Protein AF-A0A534QKX8-F1 (afdb_monomer_lite)

Foldseek 3Di:
DDPPPPDPPPVCPPVCPWLVNLLVVLVVLVVVCVVVVHDLVLLVVLQVQLVVCVVVVNGVSNVVSSVRSVVSRPPPDD

pLDDT: mean 80.79, std 17.46, range [37.91, 97.0]

Sequence (78 aa):
MTALVLGLALAVPAWAQTAVELKKELLPKIKKAQADGKDLGVAAKEYEEGDKAMKDGLQEEAVDHFKKAKAAMPADAK

Radius of gyration: 16.14 Å; chains: 1; bounding box: 49×34×36 Å

Structure (mmCIF, N/CA/C/O backbone):
data_AF-A0A534QKX8-F1
#
_entry.id   AF-A0A534QKX8-F1
#
loop_
_atom_site.group_PDB
_atom_site.id
_atom_site.type_symbol
_atom_site.label_atom_id
_atom_site.label_alt_id
_atom_site.label_comp_id
_atom_site.label_asym_id
_atom_site.label_entity_id
_atom_site.label_seq_id
_atom_site.pdbx_PDB_ins_code
_atom_site.Cartn_x
_atom_site.Cartn_y
_atom_site.Cartn_z
_atom_site.occupancy
_atom_site.B_iso_or_equiv
_atom_site.auth_seq_id
_atom_site.auth_comp_id
_atom_site.auth_asym_id
_atom_site.auth_atom_id
_atom_site.pdbx_PDB_model_num
ATOM 1 N N . MET A 1 1 ? 35.652 -29.367 -8.932 1.00 41.66 1 MET A N 1
ATOM 2 C CA . MET A 1 1 ? 35.343 -28.091 -9.613 1.00 41.66 1 MET A CA 1
ATOM 3 C C . MET A 1 1 ? 34.474 -27.273 -8.675 1.00 41.66 1 MET A C 1
ATOM 5 O O . MET A 1 1 ? 33.299 -27.568 -8.517 1.00 41.66 1 MET A O 1
ATOM 9 N N . THR A 1 2 ? 35.087 -26.339 -7.955 1.00 47.34 2 THR A N 1
ATOM 10 C CA . THR A 1 2 ? 34.421 -25.476 -6.974 1.00 47.34 2 THR A CA 1
ATOM 11 C C . THR A 1 2 ? 33.753 -24.343 -7.743 1.00 47.34 2 THR A C 1
ATOM 13 O O . THR A 1 2 ? 34.428 -23.416 -8.183 1.00 47.34 2 THR A O 1
ATOM 16 N N . ALA A 1 3 ? 32.447 -24.449 -7.987 1.00 53.41 3 ALA A N 1
ATOM 17 C CA . ALA A 1 3 ? 31.685 -23.367 -8.594 1.00 53.41 3 ALA A CA 1
ATOM 18 C C . ALA A 1 3 ? 31.485 -22.268 -7.543 1.00 53.41 3 ALA A C 1
ATOM 20 O O . ALA A 1 3 ? 30.570 -22.317 -6.723 1.00 53.41 3 ALA A O 1
ATOM 21 N N . LEU A 1 4 ? 32.402 -21.300 -7.555 1.00 50.34 4 LEU A N 1
ATOM 22 C CA . LEU A 1 4 ? 32.209 -19.983 -6.968 1.00 50.34 4 LEU A CA 1
ATOM 23 C C . LEU A 1 4 ? 30.970 -19.363 -7.633 1.00 50.34 4 LEU A C 1
ATOM 25 O O . LEU A 1 4 ? 31.045 -18.845 -8.746 1.00 50.34 4 LEU A O 1
ATOM 29 N N . VAL A 1 5 ? 29.822 -19.418 -6.961 1.00 57.81 5 VAL A N 1
ATOM 30 C CA . VAL A 1 5 ? 28.716 -18.503 -7.252 1.00 57.81 5 VAL A CA 1
ATOM 31 C C . VAL A 1 5 ? 29.149 -17.158 -6.679 1.00 57.81 5 VAL A C 1
ATOM 33 O O . VAL A 1 5 ? 28.903 -16.840 -5.518 1.00 57.81 5 VAL A O 1
ATOM 36 N N . LEU A 1 6 ? 29.917 -16.416 -7.480 1.00 50.84 6 LEU A N 1
ATOM 37 C CA . LEU A 1 6 ? 30.220 -15.017 -7.225 1.00 50.84 6 LEU A CA 1
ATOM 38 C C . LEU A 1 6 ? 28.891 -14.267 -7.147 1.00 50.84 6 LEU A C 1
ATOM 40 O O . LEU A 1 6 ? 28.111 -14.247 -8.099 1.00 50.84 6 LEU A O 1
ATOM 44 N N . GLY A 1 7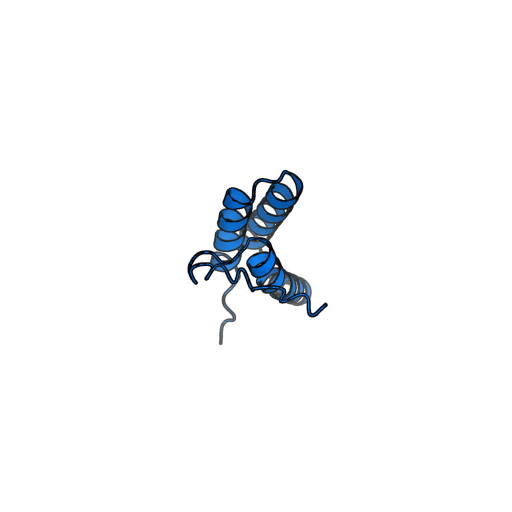 ? 28.641 -13.696 -5.972 1.00 57.31 7 GLY A N 1
ATOM 45 C CA . GLY A 1 7 ? 27.476 -12.885 -5.696 1.00 57.31 7 GLY A CA 1
ATOM 46 C C . GLY A 1 7 ? 27.372 -11.711 -6.657 1.00 57.31 7 GLY A C 1
ATOM 47 O O . GLY A 1 7 ? 28.315 -10.945 -6.837 1.00 57.31 7 GLY A O 1
ATOM 48 N N . LEU A 1 8 ? 26.173 -11.532 -7.196 1.00 46.56 8 LEU A N 1
ATOM 49 C CA . LEU A 1 8 ? 25.704 -10.229 -7.622 1.00 46.56 8 LEU A CA 1
ATOM 50 C C . LEU A 1 8 ? 24.734 -9.736 -6.548 1.00 46.56 8 LEU A C 1
ATOM 52 O O . LEU A 1 8 ? 23.519 -9.721 -6.728 1.00 46.56 8 LEU A O 1
ATOM 56 N N . ALA A 1 9 ? 25.283 -9.375 -5.388 1.00 56.25 9 ALA A N 1
ATOM 57 C CA . ALA A 1 9 ? 24.581 -8.493 -4.472 1.00 56.25 9 ALA A CA 1
ATOM 58 C C . ALA A 1 9 ? 24.582 -7.109 -5.129 1.00 56.25 9 ALA A C 1
ATOM 60 O O . ALA A 1 9 ? 25.452 -6.282 -4.863 1.00 56.25 9 ALA A O 1
ATOM 61 N N . LEU A 1 10 ? 23.640 -6.877 -6.050 1.00 54.12 10 LEU A N 1
ATOM 62 C CA . LEU A 1 10 ? 23.251 -5.516 -6.381 1.00 54.12 10 LEU A CA 1
ATOM 63 C C . LEU A 1 10 ? 22.845 -4.906 -5.045 1.00 54.12 10 LEU A C 1
ATOM 65 O O . LEU A 1 10 ? 21.881 -5.362 -4.431 1.00 54.12 10 LEU A O 1
ATOM 69 N N . ALA A 1 11 ? 23.632 -3.952 -4.551 1.00 54.53 11 ALA A N 1
ATOM 70 C CA . ALA A 1 11 ? 23.220 -3.105 -3.451 1.00 54.53 11 ALA A CA 1
ATOM 71 C C . ALA A 1 11 ? 22.000 -2.340 -3.960 1.00 54.53 11 ALA A C 1
ATOM 73 O O . ALA A 1 11 ? 22.135 -1.271 -4.552 1.00 54.53 11 ALA A O 1
ATOM 74 N N . VAL A 1 12 ? 20.821 -2.956 -3.832 1.00 53.91 12 VAL A N 1
ATOM 75 C CA . VAL A 1 12 ? 19.553 -2.320 -4.144 1.00 53.91 12 VAL A CA 1
ATOM 76 C C . VAL A 1 12 ? 19.533 -1.114 -3.219 1.00 53.91 12 VAL A C 1
ATOM 78 O O . VAL A 1 12 ? 19.658 -1.291 -2.001 1.00 53.91 12 VAL A O 1
ATOM 81 N N . PRO A 1 13 ? 19.520 0.110 -3.761 1.00 53.84 13 PRO A N 1
ATOM 82 C CA . PRO A 1 13 ? 19.522 1.279 -2.917 1.00 53.84 13 PRO A CA 1
ATOM 83 C C . PRO A 1 13 ? 18.396 1.155 -1.885 1.00 53.84 13 PRO A C 1
ATOM 85 O O . PRO A 1 13 ? 17.295 0.751 -2.242 1.00 53.84 13 PRO A O 1
ATOM 88 N N . ALA A 1 14 ? 18.629 1.522 -0.622 1.00 53.28 14 ALA A N 1
ATOM 89 C CA . ALA A 1 14 ? 17.613 1.413 0.437 1.00 53.28 14 ALA A CA 1
ATOM 90 C C . ALA A 1 14 ? 16.302 2.185 0.133 1.00 53.28 14 ALA A C 1
ATOM 92 O O . ALA A 1 14 ? 15.297 1.995 0.813 1.00 53.28 14 ALA A O 1
ATOM 93 N N . TRP A 1 15 ? 16.305 3.051 -0.890 1.00 51.88 15 TRP A N 1
ATOM 94 C CA . TRP A 1 15 ? 15.141 3.775 -1.412 1.00 51.88 15 TRP A CA 1
ATOM 95 C C . TRP A 1 15 ? 14.313 2.994 -2.452 1.00 51.88 15 TRP A C 1
ATOM 97 O O . TRP A 1 15 ? 13.185 3.388 -2.756 1.00 51.88 15 TRP A O 1
ATOM 107 N N . ALA A 1 16 ? 14.825 1.869 -2.949 1.00 54.34 16 ALA A N 1
ATOM 108 C CA . ALA A 1 16 ? 14.138 0.937 -3.832 1.00 54.34 16 ALA A CA 1
ATOM 109 C C . ALA A 1 16 ? 13.656 -0.286 -3.035 1.00 54.34 16 ALA A C 1
ATOM 111 O O . ALA A 1 16 ? 14.057 -1.417 -3.303 1.00 54.34 16 ALA A O 1
ATOM 112 N N . GLN A 1 17 ? 12.790 -0.067 -2.034 1.00 66.06 17 GLN A N 1
ATOM 113 C CA . GLN A 1 17 ? 11.973 -1.172 -1.525 1.00 66.06 17 GLN A CA 1
ATOM 114 C C . GLN A 1 17 ? 11.178 -1.738 -2.700 1.00 66.06 17 GLN A C 1
ATOM 116 O O . GLN A 1 17 ? 10.441 -1.010 -3.371 1.00 66.06 17 GLN A O 1
ATOM 121 N N . THR A 1 18 ? 11.334 -3.032 -2.951 1.00 83.44 18 THR A N 1
ATOM 122 C CA . THR A 1 18 ? 10.621 -3.687 -4.047 1.00 83.44 18 THR A CA 1
ATOM 123 C C . THR A 1 18 ? 9.121 -3.733 -3.747 1.00 83.44 18 THR A C 1
ATOM 125 O O . THR A 1 18 ? 8.704 -3.806 -2.585 1.00 83.44 18 THR A O 1
ATOM 128 N N . ALA A 1 19 ? 8.280 -3.746 -4.785 1.00 87.31 19 ALA A N 1
ATOM 129 C CA . ALA A 1 19 ? 6.832 -3.895 -4.623 1.00 87.31 19 ALA A CA 1
ATOM 130 C C . ALA A 1 19 ? 6.470 -5.148 -3.795 1.00 87.31 19 ALA A C 1
ATOM 132 O O . ALA A 1 19 ? 5.548 -5.124 -2.981 1.00 87.31 19 ALA A O 1
ATOM 133 N N . VAL A 1 20 ? 7.255 -6.226 -3.923 1.00 88.62 20 VAL A N 1
ATOM 134 C CA . VAL A 1 20 ? 7.119 -7.457 -3.125 1.00 88.62 20 VAL A CA 1
ATOM 135 C C . VAL A 1 20 ? 7.342 -7.206 -1.632 1.00 88.62 20 VAL A C 1
ATOM 137 O O . VAL A 1 20 ? 6.584 -7.722 -0.808 1.00 88.62 20 VAL A O 1
ATOM 140 N N . GLU A 1 21 ? 8.371 -6.446 -1.259 1.00 90.62 21 GLU A N 1
ATOM 141 C CA . GLU A 1 21 ? 8.655 -6.126 0.144 1.00 90.62 21 GLU A CA 1
ATOM 142 C C . GLU A 1 21 ? 7.579 -5.229 0.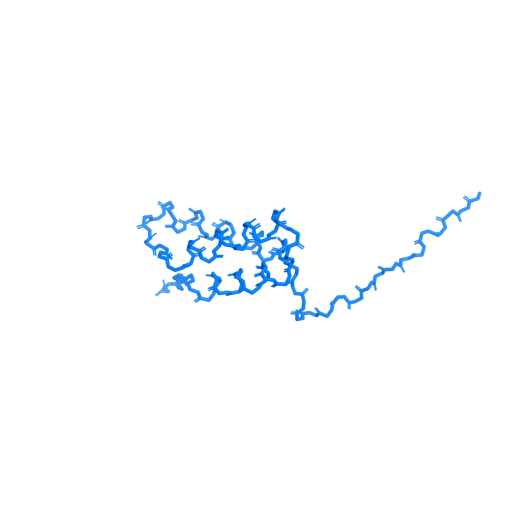746 1.00 90.62 21 GLU A C 1
ATOM 144 O O . GLU A 1 21 ? 7.074 -5.533 1.828 1.00 90.62 21 GLU A O 1
ATOM 149 N N . LEU A 1 22 ? 7.165 -4.184 0.024 1.00 91.12 22 LEU A N 1
ATOM 150 C CA . LEU A 1 22 ? 6.078 -3.312 0.468 1.00 91.12 22 LEU A CA 1
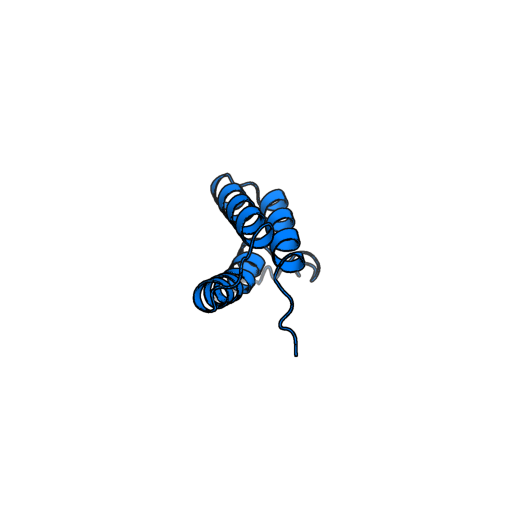ATOM 151 C C . LEU A 1 22 ? 4.783 -4.103 0.652 1.00 91.12 22 LEU A C 1
ATOM 153 O O . LEU A 1 22 ? 4.136 -3.987 1.692 1.00 91.12 22 LEU A O 1
ATOM 157 N N . LYS A 1 23 ? 4.443 -4.983 -0.297 1.00 91.44 23 LYS A N 1
ATOM 158 C CA . LYS A 1 23 ? 3.278 -5.866 -0.196 1.00 91.44 23 LYS A CA 1
ATOM 159 C C . LYS A 1 23 ? 3.338 -6.765 1.040 1.00 91.44 23 LYS A C 1
ATOM 161 O O . LYS A 1 23 ? 2.329 -6.904 1.733 1.00 91.44 23 LYS A O 1
ATOM 166 N N . LYS A 1 24 ? 4.496 -7.377 1.321 1.00 91.81 24 LYS A N 1
ATOM 167 C CA . LYS A 1 24 ? 4.713 -8.222 2.510 1.00 91.81 24 LYS A CA 1
ATOM 168 C C . LYS A 1 24 ? 4.591 -7.433 3.813 1.00 91.81 24 LYS A C 1
ATOM 170 O O . LYS A 1 24 ? 4.097 -7.981 4.792 1.00 91.81 24 LYS A O 1
ATOM 175 N N . GLU A 1 25 ? 5.010 -6.171 3.827 1.00 90.38 25 GLU A N 1
ATOM 176 C CA . GLU A 1 25 ? 4.883 -5.289 4.992 1.00 90.38 25 GLU A CA 1
ATOM 177 C C . GLU A 1 25 ? 3.433 -4.821 5.212 1.00 90.38 25 GLU A C 1
ATOM 179 O O . GLU A 1 25 ? 2.958 -4.755 6.346 1.00 90.38 25 GLU A O 1
ATOM 184 N N . LEU A 1 26 ? 2.725 -4.497 4.127 1.00 90.81 26 LEU A N 1
ATOM 185 C CA . LEU A 1 26 ? 1.367 -3.951 4.146 1.00 90.81 26 LEU A CA 1
ATOM 186 C C . LEU A 1 26 ? 0.299 -4.993 4.436 1.00 90.81 26 LEU A C 1
ATOM 188 O O . LEU A 1 26 ? -0.601 -4.730 5.230 1.00 9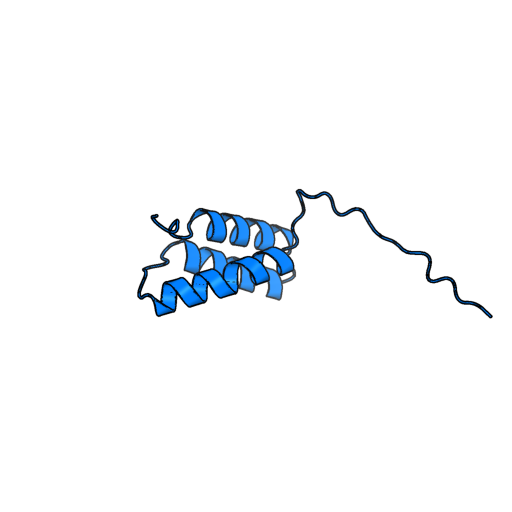0.81 26 LEU A O 1
ATOM 192 N N . LEU A 1 27 ? 0.392 -6.172 3.814 1.00 92.12 27 LEU A N 1
ATOM 193 C CA . LEU A 1 27 ? -0.660 -7.186 3.882 1.00 92.12 27 LEU A CA 1
ATOM 194 C C . LEU A 1 27 ? -1.052 -7.553 5.326 1.00 92.12 27 LEU A C 1
ATOM 196 O O . LEU A 1 27 ? -2.249 -7.582 5.610 1.00 92.12 27 LEU A O 1
ATOM 200 N N . PRO A 1 28 ? -0.115 -7.801 6.265 1.00 91.69 28 PRO A N 1
ATOM 201 C CA . PRO A 1 28 ? -0.472 -8.092 7.651 1.00 91.69 28 PRO A CA 1
ATOM 202 C C . PRO A 1 28 ? -1.163 -6.914 8.344 1.00 91.69 28 PRO A C 1
ATOM 204 O O . PRO A 1 28 ? -2.099 -7.126 9.111 1.00 91.69 28 PRO A O 1
ATOM 207 N N . LYS A 1 29 ? -0.735 -5.677 8.061 1.00 89.56 29 LYS A N 1
ATOM 208 C CA . LYS A 1 29 ? -1.310 -4.466 8.665 1.00 89.56 29 LYS A CA 1
ATOM 209 C C . LYS A 1 29 ? -2.732 -4.220 8.162 1.00 89.56 29 LYS A C 1
ATOM 211 O O . LYS A 1 29 ? -3.616 -3.947 8.964 1.00 89.56 29 LYS A O 1
ATOM 216 N N . ILE A 1 30 ? -2.955 -4.386 6.858 1.00 89.12 30 ILE A N 1
ATOM 217 C CA . ILE A 1 30 ? -4.277 -4.316 6.222 1.00 89.12 30 ILE A CA 1
ATOM 218 C C . ILE A 1 30 ? -5.201 -5.382 6.808 1.00 89.12 30 ILE A C 1
ATOM 220 O O . ILE A 1 30 ? -6.285 -5.053 7.277 1.00 89.12 30 ILE A O 1
ATOM 224 N N . LYS A 1 31 ? -4.752 -6.642 6.877 1.00 90.06 31 LYS A N 1
ATOM 225 C CA . LYS A 1 31 ? -5.545 -7.728 7.473 1.00 90.06 31 LYS A CA 1
ATOM 226 C C . LYS A 1 31 ? -5.892 -7.463 8.934 1.00 90.06 31 LYS A C 1
ATOM 228 O O . LYS A 1 31 ? -7.019 -7.721 9.340 1.00 90.06 31 LYS A O 1
ATOM 233 N N . LYS A 1 32 ? -4.941 -6.946 9.716 1.00 89.31 32 LYS A N 1
ATOM 234 C CA . LYS A 1 32 ? -5.182 -6.573 11.112 1.00 89.31 32 LYS A CA 1
ATOM 235 C C . LYS A 1 32 ? -6.222 -5.457 11.211 1.00 89.31 32 LYS A C 1
ATOM 237 O O . LYS A 1 32 ? -7.193 -5.610 11.931 1.00 89.31 32 LYS A O 1
ATOM 242 N N . ALA A 1 33 ? -6.066 -4.380 10.445 1.00 87.12 33 ALA A N 1
ATOM 243 C CA . ALA A 1 33 ? -7.019 -3.276 10.441 1.00 87.12 33 ALA A CA 1
ATOM 244 C C . ALA A 1 33 ? -8.431 -3.715 10.005 1.00 87.12 33 ALA A C 1
ATOM 246 O O . ALA A 1 33 ? -9.404 -3.308 10.629 1.00 87.12 33 ALA A O 1
ATOM 247 N N . GLN A 1 34 ? -8.543 -4.601 9.008 1.00 85.81 34 GLN A N 1
ATOM 248 C CA . GLN A 1 34 ? -9.818 -5.214 8.613 1.00 85.81 34 GLN A CA 1
ATOM 249 C C . GLN A 1 34 ? -10.427 -6.058 9.739 1.00 85.81 34 GLN A C 1
ATOM 251 O O . GLN A 1 34 ? -11.623 -5.956 9.995 1.00 85.81 34 GLN A O 1
ATOM 256 N N . ALA A 1 35 ? -9.617 -6.874 10.423 1.00 89.94 35 ALA A N 1
ATOM 257 C CA . ALA A 1 35 ? -10.068 -7.685 11.555 1.00 89.94 35 ALA A CA 1
ATOM 258 C C . ALA A 1 35 ? -10.517 -6.824 12.747 1.00 89.94 35 ALA A C 1
ATOM 260 O O . ALA A 1 35 ? -11.483 -7.167 13.422 1.00 89.94 35 ALA A O 1
ATOM 261 N N . ASP A 1 36 ? -9.862 -5.682 12.955 1.00 87.12 36 ASP A N 1
ATOM 262 C CA . ASP A 1 36 ? -10.213 -4.685 13.970 1.00 87.12 36 ASP A CA 1
ATOM 263 C C . ASP A 1 36 ? -11.458 -3.854 13.577 1.00 87.12 36 ASP A C 1
ATOM 265 O O . ASP A 1 36 ? -11.858 -2.957 14.317 1.00 87.12 36 ASP A O 1
ATOM 269 N N . GLY A 1 37 ? -12.064 -4.108 12.408 1.00 86.62 37 GLY A N 1
ATOM 270 C CA . GLY A 1 37 ? -13.215 -3.359 11.895 1.00 86.62 37 GLY A CA 1
ATOM 271 C C . GLY A 1 37 ? -12.889 -1.919 11.486 1.00 86.62 37 GLY A C 1
ATOM 272 O O . GLY A 1 37 ? -13.797 -1.096 11.366 1.00 86.62 37 GLY A O 1
ATOM 273 N N . LYS A 1 38 ? -11.604 -1.590 11.290 1.00 86.56 38 LYS A N 1
ATOM 274 C CA . LYS A 1 38 ? -11.172 -0.263 10.845 1.00 86.56 38 LYS A CA 1
ATOM 275 C C . LYS A 1 38 ? -11.488 -0.095 9.365 1.00 86.56 38 LYS A C 1
ATOM 277 O O . LYS A 1 38 ? -11.151 -0.950 8.545 1.00 86.56 38 LYS A O 1
ATOM 282 N N . ASP A 1 39 ? -12.072 1.048 9.023 1.00 86.56 39 ASP A N 1
ATOM 283 C CA . ASP A 1 39 ? -12.202 1.445 7.629 1.00 86.56 39 ASP A CA 1
ATOM 284 C C . ASP A 1 39 ? -10.820 1.793 7.069 1.00 86.56 39 ASP A C 1
ATOM 286 O O . ASP A 1 39 ? -10.118 2.675 7.569 1.00 86.56 39 ASP A O 1
ATOM 290 N N . LEU A 1 40 ? -10.419 1.054 6.041 1.00 85.31 40 LEU A N 1
ATOM 291 C CA . LEU A 1 40 ? -9.159 1.260 5.347 1.00 85.31 40 LEU A CA 1
ATOM 292 C C . LEU A 1 40 ? -9.282 2.229 4.172 1.00 85.31 40 LEU A C 1
ATOM 294 O O . LEU A 1 40 ? -8.248 2.697 3.703 1.00 85.31 40 LEU A O 1
ATOM 298 N N . GLY A 1 41 ? -10.494 2.525 3.689 1.00 88.81 41 GLY A N 1
ATOM 299 C CA . GLY A 1 41 ? -10.769 3.470 2.606 1.00 88.81 41 GLY A CA 1
ATOM 300 C C . GLY A 1 41 ? -9.718 3.472 1.488 1.00 88.81 41 GLY A C 1
ATOM 301 O O . GLY A 1 41 ? -9.545 2.499 0.750 1.00 88.81 41 GLY A O 1
ATOM 302 N N . VAL A 1 42 ? -8.981 4.581 1.392 1.00 90.19 42 VAL A N 1
ATOM 303 C CA . VAL A 1 42 ? -7.926 4.805 0.389 1.00 90.19 42 VAL A CA 1
ATOM 304 C C . VAL A 1 42 ? -6.787 3.782 0.494 1.00 90.19 42 VAL A C 1
ATOM 306 O O . VAL A 1 42 ? -6.266 3.357 -0.533 1.00 90.19 42 VAL A O 1
ATOM 309 N N . ALA A 1 43 ? -6.426 3.327 1.697 1.00 91.12 43 ALA A N 1
ATOM 310 C CA . ALA A 1 43 ? -5.343 2.364 1.890 1.00 91.12 43 ALA A CA 1
ATOM 311 C C . ALA A 1 43 ? -5.647 0.999 1.257 1.00 91.12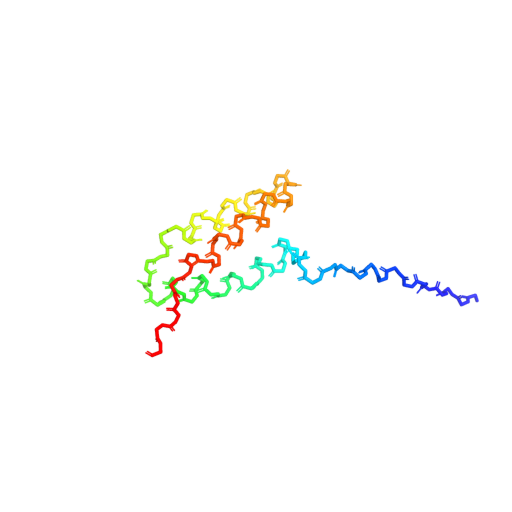 43 ALA A C 1
ATOM 313 O O . ALA A 1 43 ? -4.764 0.400 0.645 1.00 91.12 43 ALA A O 1
ATOM 314 N N . ALA A 1 44 ? -6.892 0.520 1.366 1.00 91.06 44 ALA A N 1
ATOM 315 C CA . ALA A 1 44 ? -7.306 -0.735 0.739 1.00 91.06 44 ALA A CA 1
ATOM 316 C C . ALA A 1 44 ? -7.301 -0.622 -0.791 1.00 91.06 44 ALA A C 1
ATOM 318 O O . ALA A 1 44 ? -6.747 -1.488 -1.464 1.00 91.06 44 ALA A O 1
ATOM 319 N N . LYS A 1 45 ? -7.837 0.482 -1.328 1.00 94.94 45 LYS A N 1
ATOM 320 C CA . LYS A 1 45 ? -7.865 0.732 -2.773 1.00 94.94 45 LYS A CA 1
ATOM 321 C C . LYS A 1 45 ? -6.459 0.800 -3.372 1.00 94.94 45 LYS A C 1
ATOM 323 O O . LYS A 1 45 ? -6.172 0.124 -4.351 1.00 94.94 45 LYS A O 1
ATOM 328 N N . GLU A 1 46 ? -5.568 1.583 -2.770 1.00 96.19 46 GLU A N 1
ATOM 329 C CA . GLU A 1 46 ? -4.181 1.700 -3.236 1.00 96.19 46 GLU A CA 1
ATOM 330 C C . GLU A 1 46 ? -3.428 0.366 -3.115 1.00 96.19 46 GLU A C 1
ATOM 332 O O . GLU A 1 46 ? -2.602 0.039 -3.961 1.00 96.19 46 GLU A O 1
ATOM 337 N N . TYR A 1 47 ? -3.734 -0.455 -2.106 1.00 94.94 47 TYR A N 1
ATOM 338 C CA . TYR A 1 47 ? -3.157 -1.794 -2.012 1.00 94.94 47 TYR A CA 1
ATOM 339 C C . TYR A 1 47 ? -3.627 -2.718 -3.146 1.00 94.94 47 TYR A C 1
ATOM 341 O O . TYR A 1 47 ? -2.814 -3.455 -3.703 1.00 94.94 47 TYR A O 1
ATOM 349 N N . GLU A 1 48 ? -4.913 -2.685 -3.498 1.00 95.44 48 GLU A N 1
ATOM 350 C CA . GLU A 1 48 ? -5.462 -3.473 -4.609 1.00 95.44 48 GLU A CA 1
ATOM 351 C C . GLU A 1 48 ? -4.885 -3.047 -5.963 1.00 95.44 48 GLU A C 1
ATOM 353 O O . GLU A 1 48 ? -4.496 -3.911 -6.750 1.00 95.44 48 GLU A O 1
ATOM 358 N N . GLU A 1 49 ? -4.755 -1.742 -6.215 1.00 97.00 49 GLU A N 1
ATOM 359 C CA . GLU A 1 49 ? -4.112 -1.231 -7.433 1.00 97.00 49 GLU A CA 1
ATOM 360 C C . GLU A 1 49 ? -2.632 -1.641 -7.498 1.00 97.00 49 GLU A C 1
ATOM 362 O O . GLU A 1 49 ? -2.157 -2.076 -8.546 1.00 97.00 49 GLU A O 1
ATOM 367 N N . GLY A 1 50 ? -1.913 -1.623 -6.369 1.00 94.88 50 GLY A N 1
ATOM 368 C CA . GLY A 1 50 ? -0.539 -2.126 -6.303 1.00 94.88 50 GLY A CA 1
ATOM 369 C C . GLY A 1 50 ? -0.434 -3.631 -6.575 1.00 94.88 50 GLY A C 1
ATOM 370 O O . GLY A 1 50 ? 0.476 -4.086 -7.271 1.00 94.88 50 GLY A O 1
ATOM 371 N N . ASP A 1 51 ? -1.385 -4.425 -6.072 1.00 95.12 51 ASP A N 1
ATOM 372 C CA . ASP A 1 51 ? -1.458 -5.865 -6.347 1.00 95.12 51 ASP A CA 1
ATOM 373 C C . ASP A 1 51 ? -1.794 -6.167 -7.812 1.00 95.12 51 ASP A C 1
ATOM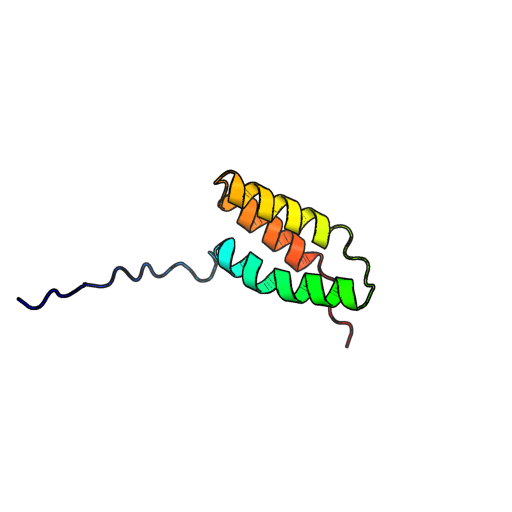 375 O O . ASP A 1 51 ? -1.284 -7.135 -8.382 1.00 95.12 51 ASP A O 1
ATOM 379 N N . LYS A 1 52 ? -2.633 -5.336 -8.433 1.00 96.38 52 LYS A N 1
ATOM 380 C CA . LYS A 1 52 ? -2.953 -5.420 -9.856 1.00 96.38 52 LYS A CA 1
ATOM 381 C C . LYS A 1 52 ? -1.746 -5.056 -10.718 1.00 96.38 52 LYS A C 1
ATOM 383 O O . LYS A 1 52 ? -1.367 -5.855 -11.567 1.00 96.38 52 LYS A O 1
ATOM 388 N N . ALA A 1 53 ? -1.075 -3.943 -10.427 1.00 95.50 53 ALA A N 1
ATOM 389 C CA . ALA A 1 53 ? 0.142 -3.530 -11.121 1.00 95.50 53 ALA A CA 1
ATOM 390 C C . ALA A 1 53 ? 1.236 -4.618 -11.065 1.00 95.50 53 ALA A C 1
ATOM 392 O O . ALA A 1 53 ? 1.871 -4.920 -12.072 1.00 95.50 53 ALA A O 1
ATOM 393 N N . MET A 1 54 ? 1.376 -5.314 -9.928 1.00 90.69 54 MET A N 1
ATOM 394 C CA . MET A 1 54 ? 2.249 -6.491 -9.806 1.00 90.69 54 MET A CA 1
ATOM 395 C C . MET A 1 54 ? 1.891 -7.627 -10.776 1.00 90.69 54 MET A C 1
ATOM 397 O O . MET A 1 54 ? 2.792 -8.269 -11.316 1.00 90.69 54 MET A O 1
ATOM 401 N N . LYS A 1 55 ? 0.596 -7.907 -10.980 1.00 92.38 55 LYS A N 1
ATOM 402 C CA . LYS A 1 55 ? 0.124 -8.946 -11.916 1.00 92.38 55 LYS A CA 1
ATOM 403 C C . LYS A 1 55 ? 0.338 -8.540 -13.370 1.00 92.38 55 LYS A C 1
ATOM 405 O O . LYS A 1 55 ? 0.637 -9.403 -14.190 1.00 92.38 55 LYS A O 1
ATOM 410 N N . ASP A 1 56 ? 0.245 -7.246 -13.650 1.00 93.75 56 ASP A N 1
ATOM 411 C CA . ASP A 1 56 ? 0.439 -6.668 -14.980 1.00 93.75 56 ASP A CA 1
ATOM 412 C C . ASP A 1 56 ? 1.932 -6.466 -15.328 1.00 93.75 56 ASP A C 1
ATOM 414 O O . ASP A 1 56 ? 2.267 -6.071 -16.442 1.00 93.75 56 ASP A O 1
ATOM 418 N N . GLY A 1 57 ? 2.851 -6.765 -14.398 1.00 89.19 57 GLY A N 1
ATOM 419 C CA . GLY A 1 57 ? 4.300 -6.602 -14.581 1.00 89.19 57 GLY A CA 1
ATOM 420 C C . GLY A 1 57 ? 4.805 -5.164 -14.398 1.00 89.19 57 GLY A C 1
ATOM 421 O O . GLY A 1 57 ? 5.983 -4.892 -14.630 1.00 89.19 57 GLY A O 1
ATOM 422 N N . LEU A 1 58 ? 3.935 -4.263 -13.941 1.00 92.69 58 LEU A N 1
ATOM 423 C CA . LEU A 1 58 ? 4.167 -2.837 -13.719 1.00 92.69 58 LEU A CA 1
ATOM 424 C C . LEU A 1 58 ? 4.756 -2.600 -12.319 1.00 92.69 58 LEU A C 1
ATOM 426 O O . LEU A 1 58 ? 4.064 -2.222 -11.371 1.00 92.69 58 LEU A O 1
ATOM 430 N N . GLN A 1 59 ? 6.043 -2.918 -12.146 1.00 88.75 59 GLN A N 1
ATOM 431 C CA . GLN A 1 59 ? 6.668 -2.890 -10.817 1.00 88.75 59 GLN A CA 1
ATOM 432 C C . GLN A 1 59 ? 6.803 -1.483 -10.225 1.00 88.75 59 GLN A C 1
ATOM 434 O O . GLN A 1 59 ? 6.669 -1.339 -9.011 1.00 88.75 59 GLN A O 1
ATOM 439 N N . GLU A 1 60 ? 7.064 -0.461 -11.041 1.00 90.81 60 GLU A N 1
ATOM 440 C CA . GLU A 1 60 ? 7.207 0.919 -10.557 1.00 90.81 60 GLU A CA 1
ATOM 441 C C . GLU A 1 60 ? 5.861 1.467 -10.069 1.00 90.81 60 GLU A C 1
ATOM 443 O O . GLU A 1 60 ? 5.766 1.955 -8.941 1.00 90.81 60 GLU A O 1
ATOM 448 N N . GLU A 1 61 ? 4.793 1.269 -10.844 1.00 92.38 61 GLU A N 1
ATOM 449 C CA . GLU A 1 61 ? 3.433 1.626 -10.443 1.00 92.38 61 GLU A CA 1
ATOM 450 C C . GLU A 1 61 ? 3.004 0.868 -9.184 1.00 92.38 61 GLU A C 1
ATOM 452 O O . GLU A 1 61 ? 2.410 1.454 -8.278 1.00 92.38 61 GLU A O 1
ATOM 457 N N . ALA A 1 62 ? 3.356 -0.417 -9.073 1.00 94.12 62 ALA A N 1
ATOM 458 C CA . ALA A 1 62 ? 3.077 -1.193 -7.872 1.00 94.12 62 ALA A CA 1
ATOM 459 C C . ALA A 1 62 ? 3.770 -0.616 -6.631 1.00 94.12 62 ALA A C 1
ATOM 461 O O . ALA A 1 62 ? 3.154 -0.522 -5.567 1.00 94.12 62 ALA A O 1
ATOM 462 N N . VAL A 1 63 ? 5.041 -0.213 -6.751 1.00 93.81 63 VAL A N 1
ATOM 463 C CA . VAL A 1 63 ? 5.775 0.447 -5.662 1.00 93.81 63 VAL A CA 1
ATOM 464 C C . VAL A 1 63 ? 5.063 1.730 -5.238 1.00 93.81 63 VAL A C 1
ATOM 466 O O . VAL A 1 63 ? 4.872 1.948 -4.038 1.00 93.81 63 VAL A O 1
ATOM 469 N N . ASP A 1 64 ? 4.643 2.559 -6.189 1.00 94.81 64 ASP A N 1
ATOM 470 C CA . ASP A 1 64 ? 3.975 3.829 -5.902 1.00 94.81 64 ASP A CA 1
ATOM 471 C C . ASP A 1 64 ? 2.618 3.631 -5.223 1.00 94.81 64 ASP A C 1
ATOM 473 O O . ASP A 1 64 ? 2.336 4.267 -4.201 1.00 94.81 64 ASP A O 1
ATOM 477 N N . HIS A 1 65 ? 1.807 2.702 -5.726 1.00 96.62 65 HIS A N 1
ATOM 478 C CA . HIS A 1 65 ? 0.535 2.330 -5.114 1.00 96.62 65 HIS A CA 1
ATOM 479 C C . HIS A 1 65 ? 0.722 1.781 -3.696 1.00 96.62 65 HIS A C 1
ATOM 481 O O . HIS A 1 65 ? 0.068 2.238 -2.757 1.00 96.62 65 HIS A O 1
ATOM 487 N N . PHE A 1 66 ? 1.689 0.888 -3.470 1.00 94.88 66 PHE A N 1
ATOM 488 C CA . PHE A 1 66 ? 1.950 0.391 -2.120 1.00 94.88 66 PHE A CA 1
ATOM 489 C C . PHE A 1 66 ? 2.476 1.479 -1.174 1.00 94.88 66 PHE A C 1
ATOM 491 O O . PHE A 1 66 ? 2.096 1.506 -0.002 1.00 94.88 66 PHE A O 1
ATOM 498 N N . LYS A 1 67 ? 3.298 2.423 -1.645 1.00 93.31 67 LYS A N 1
ATOM 499 C CA . LYS A 1 67 ? 3.717 3.576 -0.830 1.00 93.31 67 LYS A CA 1
ATOM 500 C C . LYS A 1 67 ? 2.520 4.432 -0.410 1.00 93.31 67 LYS A C 1
ATOM 502 O O . LYS A 1 67 ? 2.434 4.804 0.762 1.00 93.31 67 LYS A O 1
ATOM 507 N N . LYS A 1 68 ? 1.576 4.691 -1.321 1.00 93.69 68 LYS A N 1
ATOM 508 C CA . LYS A 1 68 ? 0.331 5.416 -1.012 1.00 93.69 68 LYS A CA 1
ATOM 509 C C . LYS A 1 68 ? -0.541 4.644 -0.030 1.00 93.69 68 LYS A C 1
ATOM 511 O O . LYS A 1 68 ? -0.988 5.226 0.955 1.00 93.69 68 LYS A O 1
ATOM 516 N N . ALA A 1 69 ? -0.697 3.335 -0.231 1.00 93.12 69 ALA A N 1
ATOM 517 C CA . ALA A 1 69 ? -1.416 2.471 0.698 1.00 93.12 69 ALA A CA 1
ATOM 518 C C . ALA A 1 69 ? -0.823 2.570 2.109 1.00 93.12 69 ALA A C 1
ATOM 520 O O . ALA A 1 69 ? -1.549 2.800 3.070 1.00 93.12 69 ALA A O 1
ATOM 521 N N . LYS A 1 70 ? 0.509 2.490 2.230 1.00 90.88 70 LYS A N 1
ATOM 522 C CA . LYS A 1 70 ? 1.236 2.608 3.505 1.00 90.88 70 LYS A CA 1
ATOM 523 C C . LYS A 1 70 ? 1.054 3.966 4.171 1.00 90.88 70 LYS A C 1
ATOM 525 O O . LYS A 1 70 ? 0.923 4.002 5.389 1.00 90.88 70 LYS A O 1
ATOM 530 N N . ALA A 1 71 ? 1.035 5.049 3.400 1.00 91.00 71 ALA A N 1
ATOM 531 C CA . ALA A 1 71 ? 0.806 6.395 3.921 1.00 91.00 71 ALA A CA 1
ATOM 532 C C . ALA A 1 71 ? -0.651 6.628 4.359 1.00 91.00 71 ALA A C 1
ATOM 534 O O . ALA A 1 71 ? -0.888 7.384 5.296 1.00 91.00 71 ALA A O 1
ATOM 535 N N . ALA A 1 72 ? -1.610 5.976 3.697 1.00 89.81 72 ALA A N 1
ATOM 536 C CA . ALA A 1 72 ? -3.035 6.068 4.008 1.00 89.81 72 ALA A CA 1
ATOM 537 C C . ALA A 1 72 ? -3.483 5.105 5.118 1.00 89.81 72 ALA A C 1
ATOM 539 O O . ALA A 1 72 ? -4.618 5.205 5.585 1.00 89.81 72 ALA A O 1
ATOM 540 N N . MET A 1 73 ? -2.627 4.162 5.531 1.00 87.00 73 MET A N 1
ATOM 541 C CA . MET A 1 73 ? -2.932 3.274 6.649 1.00 87.00 73 MET A CA 1
ATOM 542 C C . MET A 1 73 ? -3.268 4.114 7.885 1.00 87.00 73 MET A C 1
ATOM 544 O O . MET A 1 73 ? -2.511 5.036 8.208 1.00 87.00 73 MET A O 1
ATOM 548 N N . PRO A 1 74 ? -4.350 3.789 8.614 1.00 77.94 74 PRO A N 1
ATOM 549 C CA . PRO A 1 74 ? -4.627 4.447 9.877 1.00 77.94 74 PRO A CA 1
ATOM 550 C C . PRO A 1 74 ? -3.417 4.234 10.786 1.00 77.94 74 PRO A C 1
ATOM 552 O O . PRO A 1 74 ? -3.047 3.092 11.071 1.00 77.94 74 PRO A O 1
ATOM 555 N N . ALA A 1 75 ? -2.771 5.330 11.194 1.00 70.25 75 ALA A N 1
ATOM 556 C CA . ALA A 1 75 ? -1.710 5.259 12.183 1.00 70.25 75 ALA A CA 1
ATOM 557 C C . ALA A 1 75 ? -2.275 4.538 13.411 1.00 70.25 75 ALA A C 1
ATOM 559 O O . ALA A 1 75 ? -3.403 4.821 13.825 1.00 70.25 75 ALA A O 1
ATOM 560 N N . ASP A 1 76 ? -1.524 3.586 13.968 1.00 59.53 76 ASP A N 1
ATOM 561 C CA . ASP A 1 76 ? -1.861 3.029 15.272 1.00 59.53 76 ASP A CA 1
ATOM 562 C C . ASP A 1 76 ? -1.847 4.202 16.261 1.00 59.53 76 ASP A C 1
ATOM 564 O O . ASP A 1 76 ? -0.785 4.670 16.675 1.00 59.53 76 ASP A O 1
ATOM 568 N N . ALA A 1 77 ? -3.031 4.747 16.550 1.00 44.97 77 ALA A N 1
ATOM 569 C CA . ALA A 1 77 ? -3.213 5.736 17.592 1.00 44.97 77 ALA A CA 1
ATOM 570 C C . ALA A 1 77 ? -2.747 5.073 18.891 1.00 44.97 77 ALA A C 1
ATOM 572 O O . ALA A 1 77 ? -3.320 4.067 19.314 1.00 44.97 77 ALA A O 1
ATOM 573 N N . LYS A 1 78 ? -1.632 5.576 19.424 1.00 37.91 78 LYS A N 1
ATOM 574 C CA . LYS A 1 78 ? -1.132 5.228 20.753 1.00 37.91 78 LYS A CA 1
ATOM 575 C C . LYS A 1 78 ? -2.134 5.632 21.823 1.00 37.91 78 LYS A C 1
ATOM 577 O O . LYS A 1 78 ? -2.740 6.714 21.661 1.00 37.91 78 LYS A O 1
#

Secondary structure (DSSP, 8-state):
-------------TT---HHHHHHHHHHHHHHHHHTT---HHHHHHHHHHHHHHHTT-HHHHHHHHHHHHHHSPP---